Protein AF-A0A948ZL09-F1 (afdb_monomer_lite)

Foldseek 3Di:
DDPPPPFQKDWDADPVGKIKIWHAADDDPPDGDHTDIDIDHPPPPCSVVRVVVVVVPPPPPDDD

Secondary structure (DSSP, 8-state):
--------EEEEE-TTSPEEEEEPPP-BTTBPPPPEEEEE-TTSTTHHHHHHHHHHHS------

Radius of gyration: 14.74 Å; chains: 1; bounding box: 39×36×33 Å

Sequence (64 aa):
MNATELRSWDVERRRDGVVLVRVHSSSRQGGRLPDAVFSFRRGDPQYDYWEGQLLQRKPARQSH

pLDDT: mean 80.22, std 18.53, range [36.75, 96.81]

Structure (mmCIF, N/CA/C/O backbone):
data_AF-A0A948ZL09-F1
#
_entry.id   AF-A0A948ZL09-F1
#
loop_
_atom_site.group_PDB
_atom_site.id
_atom_site.type_symbol
_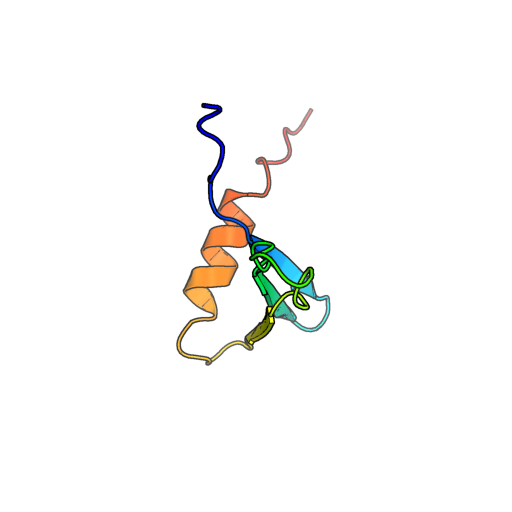atom_site.label_atom_id
_atom_site.label_alt_id
_atom_site.label_comp_id
_atom_site.label_asym_id
_atom_site.label_entity_id
_atom_site.label_seq_id
_atom_site.pdbx_PDB_ins_code
_atom_site.Cartn_x
_atom_site.Cartn_y
_atom_site.Cartn_z
_atom_site.occupancy
_atom_site.B_iso_or_equiv
_atom_site.auth_seq_id
_atom_site.auth_comp_id
_atom_site.auth_asym_id
_atom_site.auth_atom_id
_atom_site.pdbx_PDB_model_num
ATOM 1 N N . MET A 1 1 ? 24.334 15.859 -1.607 1.00 36.75 1 MET A N 1
ATOM 2 C CA . MET A 1 1 ? 23.573 14.591 -1.587 1.00 36.75 1 MET A CA 1
ATOM 3 C C . MET A 1 1 ? 22.306 14.866 -0.793 1.00 36.75 1 MET A C 1
ATOM 5 O O . MET A 1 1 ? 22.384 14.970 0.422 1.00 36.75 1 MET A O 1
ATOM 9 N N . ASN A 1 2 ? 21.190 15.151 -1.469 1.00 38.06 2 ASN A N 1
ATOM 10 C CA . ASN A 1 2 ? 19.952 15.550 -0.793 1.00 38.06 2 ASN A CA 1
ATOM 11 C C . ASN A 1 2 ? 19.226 14.301 -0.293 1.00 38.06 2 ASN A C 1
ATOM 13 O O . ASN A 1 2 ? 18.811 13.459 -1.085 1.00 38.06 2 ASN A O 1
ATOM 17 N N . ALA A 1 3 ? 19.116 14.189 1.029 1.00 43.19 3 ALA A N 1
ATOM 18 C CA . ALA A 1 3 ? 18.455 13.111 1.750 1.00 43.19 3 ALA A CA 1
ATOM 19 C C . ALA A 1 3 ? 16.925 13.196 1.601 1.00 43.19 3 ALA A C 1
ATOM 21 O O . ALA A 1 3 ? 16.203 13.533 2.537 1.00 43.19 3 ALA A O 1
ATOM 22 N N . THR A 1 4 ? 16.424 12.930 0.396 1.00 45.69 4 THR A N 1
ATOM 23 C CA . THR A 1 4 ? 14.983 12.874 0.106 1.00 45.69 4 THR A CA 1
ATOM 24 C C . THR A 1 4 ? 14.625 11.690 -0.793 1.00 45.69 4 THR A C 1
ATOM 26 O O . THR A 1 4 ? 13.649 11.739 -1.528 1.00 45.69 4 THR A O 1
ATOM 29 N N . GLU A 1 5 ? 15.330 10.561 -0.665 1.00 49.19 5 GLU A N 1
ATOM 30 C CA . GLU A 1 5 ? 14.805 9.241 -1.074 1.00 49.19 5 GLU A CA 1
ATOM 31 C C . GLU A 1 5 ? 13.739 8.730 -0.075 1.00 49.19 5 GLU A C 1
ATOM 33 O O . GLU A 1 5 ? 13.621 7.544 0.236 1.00 49.19 5 GLU A O 1
ATOM 38 N N . LEU A 1 6 ? 12.948 9.654 0.473 1.00 55.38 6 LEU A N 1
ATOM 39 C CA . LEU A 1 6 ? 11.833 9.390 1.366 1.00 55.38 6 LEU A CA 1
ATOM 40 C C . LEU A 1 6 ? 10.703 8.788 0.531 1.00 55.38 6 LEU A C 1
ATOM 42 O O . LEU A 1 6 ? 9.879 9.516 -0.001 1.00 55.38 6 LEU A O 1
ATOM 46 N N . ARG A 1 7 ? 10.693 7.452 0.429 1.00 61.81 7 ARG A N 1
ATOM 47 C CA . ARG A 1 7 ? 9.564 6.620 -0.025 1.00 61.81 7 ARG A CA 1
ATOM 48 C C . ARG A 1 7 ? 8.912 7.126 -1.316 1.00 61.81 7 ARG A C 1
ATOM 50 O O . ARG A 1 7 ? 7.953 7.888 -1.283 1.00 61.81 7 ARG A O 1
ATOM 57 N N . SER A 1 8 ? 9.379 6.639 -2.459 1.00 80.25 8 SER A N 1
ATOM 58 C CA . SER A 1 8 ? 8.858 7.031 -3.769 1.00 80.25 8 SER A CA 1
ATOM 59 C C . SER A 1 8 ? 7.503 6.372 -4.085 1.00 80.25 8 SER A C 1
ATOM 61 O O . SER A 1 8 ? 7.372 5.664 -5.080 1.00 80.25 8 SER A O 1
ATOM 63 N N . TRP A 1 9 ? 6.491 6.561 -3.234 1.00 89.25 9 TRP A N 1
ATOM 64 C CA . TRP A 1 9 ? 5.134 6.084 -3.490 1.00 89.25 9 TRP A CA 1
ATOM 65 C C . TRP A 1 9 ? 4.035 7.067 -3.071 1.00 89.25 9 TRP A C 1
ATOM 67 O O . TRP A 1 9 ? 4.099 7.732 -2.029 1.00 89.25 9 TRP A O 1
ATOM 77 N N . ASP A 1 10 ? 2.968 7.067 -3.861 1.00 91.56 10 ASP A N 1
ATOM 78 C CA . ASP A 1 10 ? 1.704 7.743 -3.599 1.00 91.56 10 ASP A CA 1
ATOM 79 C C . ASP A 1 10 ? 0.626 6.722 -3.238 1.00 91.56 10 ASP A C 1
ATOM 81 O O . ASP A 1 10 ? 0.607 5.602 -3.751 1.00 91.56 10 ASP A O 1
ATOM 85 N N . VAL A 1 11 ? -0.294 7.114 -2.357 1.00 93.38 11 VAL A N 1
ATOM 86 C CA . VAL A 1 11 ? -1.464 6.305 -2.000 1.00 93.38 11 VAL A CA 1
ATOM 87 C C . VAL A 1 11 ? -2.724 7.159 -2.059 1.00 93.38 11 VAL A C 1
ATOM 89 O O . VAL A 1 11 ? -2.737 8.286 -1.566 1.00 93.38 11 VAL A O 1
ATOM 92 N N . GLU A 1 12 ? 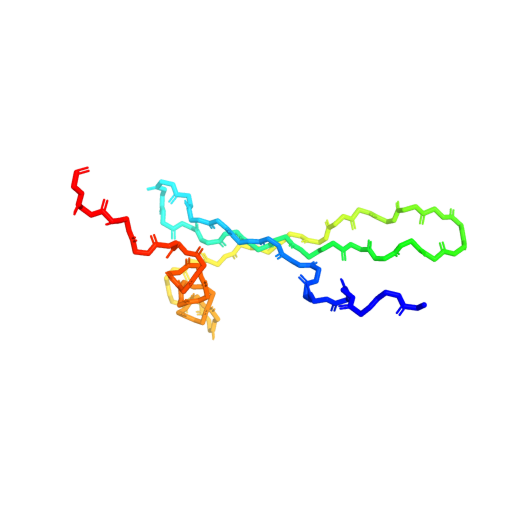-3.799 6.619 -2.627 1.00 94.25 12 GLU A N 1
ATOM 93 C CA . GLU A 1 12 ? -5.130 7.228 -2.604 1.00 94.25 12 GLU A CA 1
ATOM 94 C C . GLU A 1 12 ? -6.209 6.185 -2.302 1.00 94.25 12 GLU A C 1
ATOM 96 O O . GLU A 1 12 ? -6.059 5.000 -2.600 1.00 94.25 12 GLU A O 1
ATOM 101 N N . ARG A 1 13 ? -7.334 6.636 -1.737 1.00 94.25 13 ARG A N 1
ATOM 102 C CA . ARG A 1 13 ? -8.550 5.826 -1.615 1.00 94.25 13 ARG A CA 1
ATOM 103 C C . ARG A 1 13 ? -9.601 6.357 -2.574 1.00 94.25 13 ARG A C 1
ATOM 105 O O . ARG A 1 13 ? -9.976 7.528 -2.506 1.00 94.25 13 ARG A O 1
ATOM 112 N N . ARG A 1 14 ? -10.094 5.474 -3.432 1.00 93.44 14 ARG A N 1
ATOM 113 C CA . ARG A 1 14 ? -11.151 5.745 -4.404 1.00 93.44 14 ARG A CA 1
ATOM 114 C C . ARG A 1 14 ? -12.529 5.703 -3.736 1.00 93.44 14 ARG A C 1
ATOM 116 O O . ARG A 1 14 ? -12.694 5.177 -2.634 1.00 93.44 14 ARG A O 1
ATOM 123 N N . ARG A 1 15 ? -13.536 6.284 -4.400 1.00 91.00 15 ARG A N 1
ATOM 124 C CA . ARG A 1 15 ? -14.915 6.385 -3.873 1.00 91.00 15 ARG A CA 1
ATOM 125 C C . ARG A 1 15 ? -15.5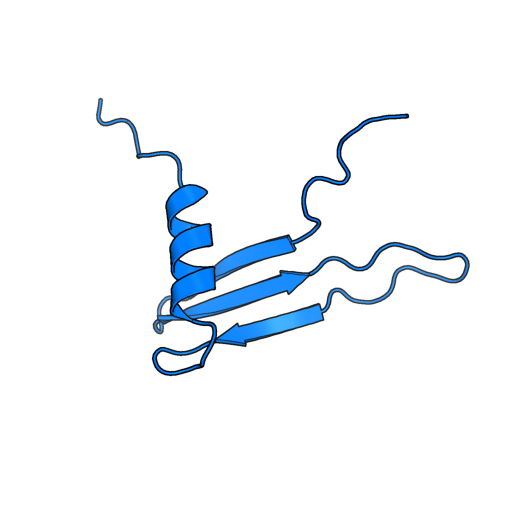86 5.024 -3.662 1.00 91.00 15 ARG A C 1
ATOM 127 O O . ARG A 1 15 ? -16.442 4.909 -2.797 1.00 91.00 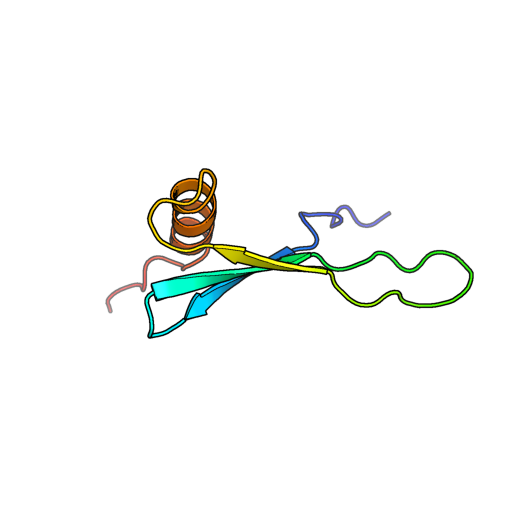15 ARG A O 1
ATOM 134 N N . ASP A 1 16 ? -15.182 4.016 -4.424 1.00 91.25 16 ASP A N 1
ATOM 135 C CA . ASP A 1 16 ? -15.632 2.622 -4.328 1.00 91.25 16 ASP A CA 1
ATOM 136 C C . ASP A 1 16 ? -14.927 1.831 -3.210 1.00 91.25 16 ASP A C 1
ATOM 138 O O . ASP A 1 16 ? -15.208 0.653 -3.007 1.00 91.25 16 ASP A O 1
ATOM 142 N N . GLY A 1 17 ? -14.023 2.468 -2.459 1.00 92.31 17 GLY A N 1
ATOM 143 C CA . GLY A 1 17 ? -13.316 1.848 -1.343 1.00 92.31 17 GLY A CA 1
ATOM 144 C C . GLY A 1 17 ? -12.032 1.116 -1.728 1.00 92.31 17 GLY A C 1
ATOM 145 O O . GLY A 1 17 ? -11.400 0.553 -0.842 1.00 92.31 17 GLY A O 1
ATOM 146 N N . VAL A 1 18 ? -11.612 1.150 -2.996 1.00 96.62 18 VAL A N 1
ATOM 147 C CA . VAL A 1 18 ? -10.311 0.609 -3.422 1.00 96.62 18 VAL A CA 1
ATOM 148 C C . VAL A 1 18 ? -9.183 1.543 -2.982 1.00 96.62 18 VAL A C 1
ATOM 150 O O . VAL A 1 18 ? -9.263 2.761 -3.168 1.00 96.62 18 VAL A O 1
ATOM 153 N N . VAL A 1 19 ? -8.109 0.973 -2.438 1.00 96.25 19 VAL A N 1
ATOM 154 C CA . VAL A 1 19 ? -6.859 1.690 -2.163 1.00 96.25 19 VAL A CA 1
ATOM 155 C C . VAL A 1 19 ? -5.901 1.474 -3.330 1.00 96.25 19 VAL A C 1
ATOM 157 O O . VAL A 1 19 ? -5.554 0.337 -3.648 1.00 96.25 19 VAL A O 1
ATOM 160 N N . LEU A 1 20 ? -5.487 2.564 -3.978 1.00 96.38 20 LEU A N 1
ATOM 161 C CA . LEU A 1 20 ? -4.481 2.554 -5.038 1.00 96.38 20 LEU A CA 1
ATOM 162 C C . LEU A 1 20 ? -3.136 2.990 -4.475 1.00 96.38 20 LEU A C 1
ATOM 164 O O . LEU A 1 20 ? -3.039 4.037 -3.837 1.00 96.38 20 LEU A O 1
ATOM 168 N N . VAL A 1 21 ? -2.102 2.207 -4.762 1.00 95.06 21 VAL A N 1
ATOM 169 C CA . VAL A 1 21 ? -0.714 2.506 -4.403 1.00 95.06 21 VAL A CA 1
ATOM 170 C C . VAL A 1 21 ? 0.092 2.615 -5.686 1.00 95.06 21 VAL A C 1
ATOM 172 O O . VAL A 1 21 ? 0.172 1.652 -6.449 1.00 95.06 21 VAL A O 1
ATOM 175 N N . ARG A 1 22 ? 0.686 3.783 -5.929 1.00 94.12 22 ARG A N 1
ATOM 176 C CA . ARG A 1 22 ? 1.601 4.024 -7.046 1.00 94.12 22 ARG A CA 1
ATOM 177 C C . ARG A 1 22 ? 3.022 4.061 -6.515 1.00 94.12 22 ARG A C 1
ATOM 179 O O . ARG A 1 22 ? 3.344 4.926 -5.713 1.00 94.12 22 ARG A O 1
ATOM 186 N N . VAL A 1 23 ? 3.868 3.158 -6.986 1.00 91.44 23 VAL A N 1
ATOM 187 C CA . VAL A 1 23 ? 5.297 3.123 -6.673 1.00 91.44 23 VAL A CA 1
ATOM 188 C C . VAL A 1 23 ? 6.051 3.717 -7.852 1.00 91.44 23 VAL A C 1
ATOM 190 O O . VAL A 1 23 ? 6.016 3.169 -8.956 1.00 91.44 23 VAL A O 1
ATOM 193 N N . HIS A 1 24 ? 6.718 4.846 -7.631 1.00 88.94 24 HIS A N 1
ATOM 194 C CA . HIS A 1 24 ? 7.508 5.491 -8.665 1.00 88.94 24 HIS A CA 1
ATOM 195 C C . HIS A 1 24 ? 8.729 4.655 -8.994 1.00 88.94 24 HIS A C 1
ATOM 197 O O . HIS A 1 24 ? 9.469 4.231 -8.101 1.00 88.94 24 HIS A O 1
ATOM 203 N N . SER A 1 25 ? 8.950 4.449 -10.286 1.00 83.69 25 SER A N 1
ATOM 204 C CA . SER A 1 25 ? 10.179 3.825 -10.740 1.00 83.69 25 SER A CA 1
ATOM 205 C C . SER A 1 25 ? 11.325 4.842 -10.704 1.00 83.69 25 SER A C 1
ATOM 207 O O . SER A 1 25 ? 11.167 6.016 -11.059 1.00 83.69 25 SER A O 1
ATOM 209 N N . SER A 1 26 ? 12.505 4.393 -10.285 1.00 74.81 26 SER A N 1
ATOM 210 C CA . SER A 1 26 ? 13.722 5.191 -10.420 1.00 74.81 26 SER A CA 1
ATOM 211 C C . SER A 1 26 ? 14.232 5.098 -11.856 1.00 74.81 26 SER A C 1
ATOM 213 O O . SER A 1 26 ? 14.307 4.011 -12.432 1.00 74.81 26 SER A O 1
ATOM 215 N N . SER A 1 27 ? 14.634 6.227 -12.442 1.00 67.31 27 SER A N 1
ATOM 216 C CA . SER A 1 27 ? 15.307 6.225 -13.741 1.00 67.31 27 SER A CA 1
ATOM 217 C C . SER A 1 27 ? 16.677 5.555 -13.608 1.00 67.31 27 SER A C 1
ATOM 219 O O . SER A 1 27 ? 17.570 6.097 -12.954 1.00 67.31 27 SER A O 1
ATOM 221 N N . ARG A 1 28 ? 16.869 4.394 -14.238 1.00 60.56 28 ARG A N 1
ATOM 222 C CA . ARG A 1 28 ? 18.200 3.812 -14.476 1.00 60.56 28 ARG A CA 1
ATOM 223 C C . ARG A 1 28 ? 18.579 4.049 -15.936 1.00 60.56 28 ARG A C 1
ATOM 225 O O . ARG A 1 28 ? 17.695 4.119 -16.787 1.00 60.56 28 ARG A O 1
ATOM 232 N N . GLN A 1 29 ? 19.874 4.249 -16.198 1.00 58.44 29 GLN A N 1
ATOM 233 C CA . GLN A 1 29 ? 20.419 4.598 -17.517 1.00 58.44 29 GLN A CA 1
ATOM 234 C C . GLN A 1 29 ? 19.762 3.766 -18.633 1.00 58.44 29 GLN A C 1
ATOM 236 O O . GLN A 1 29 ? 19.960 2.557 -18.692 1.00 58.44 29 GLN A O 1
ATOM 241 N N . GLY A 1 30 ? 18.939 4.412 -19.467 1.00 64.88 30 GLY A N 1
ATOM 242 C CA . GLY A 1 30 ? 18.168 3.757 -20.533 1.00 64.88 30 GLY A CA 1
ATOM 243 C C . GLY A 1 30 ? 16.714 4.227 -20.673 1.00 64.88 30 GLY A C 1
ATOM 244 O O . GLY A 1 30 ? 16.139 4.064 -21.742 1.00 64.88 30 GLY A O 1
ATOM 245 N N . GLY A 1 31 ? 16.128 4.860 -19.649 1.00 67.50 31 GLY A N 1
ATOM 246 C CA . GLY A 1 31 ? 14.790 5.470 -19.726 1.00 67.50 31 GLY A CA 1
ATOM 247 C C . GLY A 1 31 ? 14.031 5.429 -18.397 1.00 67.50 31 GLY A C 1
ATOM 248 O O . GLY A 1 31 ? 14.364 4.649 -17.504 1.00 67.50 31 GLY A O 1
ATOM 249 N N . ARG A 1 32 ? 13.008 6.280 -18.236 1.00 73.12 32 ARG A N 1
ATOM 250 C CA . ARG A 1 32 ? 12.096 6.196 -17.084 1.00 73.12 32 ARG A CA 1
ATOM 251 C C . ARG A 1 32 ? 11.126 5.038 -17.318 1.00 73.12 32 ARG A C 1
ATOM 253 O O . ARG A 1 32 ? 10.379 5.057 -18.293 1.00 73.12 32 ARG A O 1
ATOM 260 N N . LEU A 1 33 ? 11.145 4.045 -16.434 1.00 82.31 33 LEU A N 1
ATOM 261 C CA . LEU A 1 33 ? 10.160 2.964 -16.452 1.00 82.31 33 LEU A CA 1
ATOM 262 C C . LEU A 1 33 ? 8.787 3.505 -16.013 1.00 82.31 33 LEU A C 1
ATOM 264 O O . LEU A 1 33 ? 8.717 4.509 -15.298 1.00 82.31 33 LEU A O 1
ATOM 268 N N . PRO A 1 34 ? 7.675 2.877 -16.412 1.00 84.88 34 PRO A N 1
ATOM 269 C CA . PRO A 1 34 ? 6.384 3.240 -15.851 1.00 84.88 34 PRO A CA 1
ATOM 270 C C . PRO A 1 34 ? 6.369 2.990 -14.338 1.00 84.88 34 PRO A C 1
ATOM 272 O O . PRO A 1 34 ? 7.025 2.077 -13.832 1.00 84.88 34 PRO A O 1
ATOM 275 N N . ASP A 1 35 ? 5.609 3.810 -13.621 1.00 90.44 35 ASP A N 1
ATOM 276 C CA . ASP A 1 35 ? 5.334 3.581 -12.207 1.00 90.44 35 ASP A CA 1
ATOM 277 C C . ASP A 1 35 ? 4.483 2.306 -12.057 1.00 90.44 35 ASP A C 1
ATOM 279 O O . ASP A 1 35 ? 3.573 2.055 -12.854 1.00 90.44 35 ASP A O 1
ATOM 283 N N . ALA A 1 36 ? 4.753 1.506 -11.026 1.00 90.94 36 ALA A N 1
ATOM 284 C CA . ALA A 1 36 ? 3.947 0.327 -10.723 1.00 90.94 36 ALA A CA 1
ATOM 285 C C . ALA A 1 36 ? 2.696 0.739 -9.938 1.00 90.94 36 ALA A C 1
ATOM 287 O O . ALA A 1 36 ? 2.787 1.531 -8.999 1.00 90.94 36 ALA A O 1
ATOM 2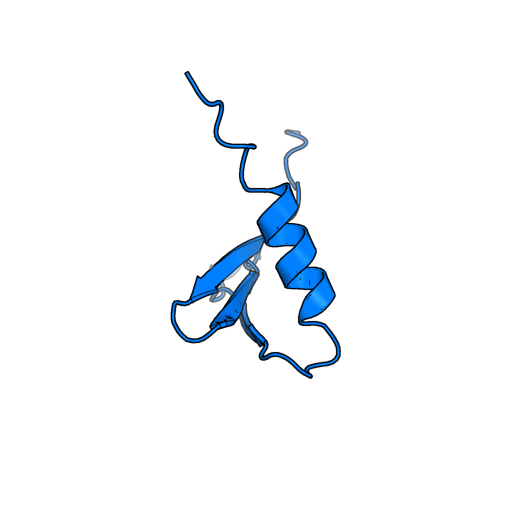88 N N . VAL A 1 37 ? 1.529 0.201 -10.302 1.00 94.12 37 VAL A N 1
ATOM 289 C CA . VAL A 1 37 ? 0.256 0.506 -9.634 1.00 94.12 37 VAL A CA 1
ATOM 290 C C . VAL A 1 37 ? -0.362 -0.772 -9.083 1.00 94.12 37 VAL A C 1
ATOM 292 O O . VAL A 1 37 ? -0.562 -1.734 -9.819 1.00 94.12 37 VAL A O 1
ATOM 295 N N . PHE A 1 38 ? -0.701 -0.753 -7.797 1.00 95.00 38 PHE A N 1
ATOM 296 C CA . PHE A 1 38 ? -1.383 -1.840 -7.099 1.00 95.00 38 PHE A CA 1
ATOM 297 C C . PHE A 1 38 ? -2.746 -1.365 -6.598 1.00 95.00 38 PHE A C 1
ATOM 299 O O . PHE A 1 38 ? -2.889 -0.218 -6.170 1.00 95.00 38 PHE A O 1
ATOM 306 N N . SER A 1 39 ? -3.743 -2.248 -6.640 1.00 95.94 39 SER A N 1
ATOM 307 C CA . SER A 1 39 ? -5.091 -1.987 -6.138 1.00 95.94 39 SER A CA 1
ATOM 308 C C . SER A 1 39 ? -5.444 -2.998 -5.060 1.00 95.94 39 SER A C 1
ATOM 310 O O . SER A 1 39 ? -5.409 -4.197 -5.327 1.00 95.94 39 SER A O 1
ATOM 312 N N . PHE A 1 40 ? -5.830 -2.511 -3.887 1.00 96.50 40 PHE A N 1
ATOM 313 C CA . PHE A 1 40 ? -6.242 -3.337 -2.758 1.00 96.50 40 PHE A CA 1
ATOM 314 C C . PHE A 1 40 ? -7.700 -3.061 -2.404 1.00 96.50 40 PHE A C 1
ATOM 316 O O . PHE A 1 40 ? -8.138 -1.908 -2.337 1.00 96.50 40 PHE A O 1
ATOM 323 N N . ARG A 1 41 ? -8.451 -4.127 -2.149 1.00 95.94 41 ARG A N 1
ATOM 324 C CA . ARG A 1 41 ? -9.817 -4.114 -1.629 1.00 95.94 41 ARG A CA 1
ATOM 325 C C . ARG A 1 41 ? -9.828 -4.619 -0.198 1.00 95.94 41 ARG A C 1
ATOM 327 O O . ARG A 1 41 ? -8.930 -5.328 0.245 1.00 95.94 41 ARG A O 1
ATOM 334 N N . ARG A 1 42 ? -10.891 -4.279 0.526 1.00 94.25 42 ARG A N 1
ATOM 335 C CA . ARG A 1 42 ? -11.108 -4.805 1.871 1.00 94.25 42 ARG A CA 1
ATOM 336 C C . ARG A 1 42 ? -11.119 -6.338 1.829 1.00 94.25 42 ARG A C 1
ATOM 338 O O . ARG A 1 42 ? -11.904 -6.918 1.084 1.00 94.25 42 ARG A O 1
ATOM 345 N N . GLY A 1 43 ? -10.256 -6.956 2.632 1.00 95.50 43 GLY A N 1
ATOM 346 C CA . GLY A 1 43 ? -10.017 -8.402 2.638 1.00 95.50 43 GLY A CA 1
ATOM 347 C C . GLY A 1 43 ? -8.686 -8.819 2.006 1.00 95.50 43 GLY A C 1
ATOM 348 O O . GLY A 1 43 ? -8.220 -9.917 2.295 1.00 95.50 43 GLY A O 1
ATOM 349 N N . ASP A 1 44 ? -8.036 -7.955 1.214 1.00 96.81 44 ASP A N 1
ATOM 350 C CA . ASP A 1 44 ? -6.682 -8.233 0.732 1.00 96.81 44 ASP A CA 1
ATOM 351 C C . ASP A 1 44 ? -5.670 -8.179 1.891 1.00 96.81 44 ASP A C 1
ATOM 353 O O . ASP A 1 44 ? -5.750 -7.257 2.712 1.00 96.81 44 ASP A O 1
ATOM 357 N N . PRO A 1 45 ? -4.653 -9.067 1.924 1.00 93.69 45 PRO A N 1
ATOM 358 C CA . PRO A 1 45 ? -3.662 -9.155 3.008 1.00 93.69 45 PRO A CA 1
ATOM 359 C C . PRO A 1 45 ? -2.845 -7.884 3.316 1.00 93.69 45 PRO A C 1
ATOM 361 O O . PRO A 1 45 ? -2.036 -7.887 4.238 1.00 93.69 45 PRO A O 1
ATOM 364 N N . GLN A 1 46 ? -3.012 -6.801 2.552 1.00 95.19 46 GLN A N 1
ATOM 365 C CA . GLN A 1 46 ? -2.288 -5.537 2.730 1.00 95.19 46 GLN A CA 1
ATOM 366 C C . GLN A 1 46 ? -3.190 -4.297 2.718 1.00 95.19 46 GLN A C 1
ATOM 368 O O . GLN A 1 46 ? -2.684 -3.179 2.821 1.00 95.19 46 GLN A O 1
ATOM 373 N N . TYR A 1 47 ? -4.511 -4.466 2.607 1.00 96.56 47 TYR A N 1
ATOM 374 C CA . TYR A 1 47 ? -5.439 -3.338 2.537 1.00 96.56 47 TYR A CA 1
ATOM 375 C C . TYR A 1 47 ? -5.318 -2.420 3.762 1.00 96.56 47 TYR A C 1
ATOM 377 O O . TYR A 1 47 ? -5.089 -1.219 3.612 1.00 96.56 47 TYR A O 1
ATOM 385 N N . ASP A 1 48 ? -5.397 -2.991 4.969 1.00 95.88 48 ASP A N 1
ATOM 386 C CA . ASP A 1 48 ? -5.421 -2.218 6.219 1.00 95.88 48 ASP A CA 1
ATOM 387 C C . ASP A 1 48 ? -4.114 -1.449 6.451 1.00 95.88 48 ASP A C 1
ATOM 389 O O . ASP A 1 48 ? -4.114 -0.328 6.964 1.00 95.88 48 ASP A O 1
ATOM 393 N N . TYR A 1 49 ? -2.986 -2.014 6.009 1.00 94.94 49 TYR 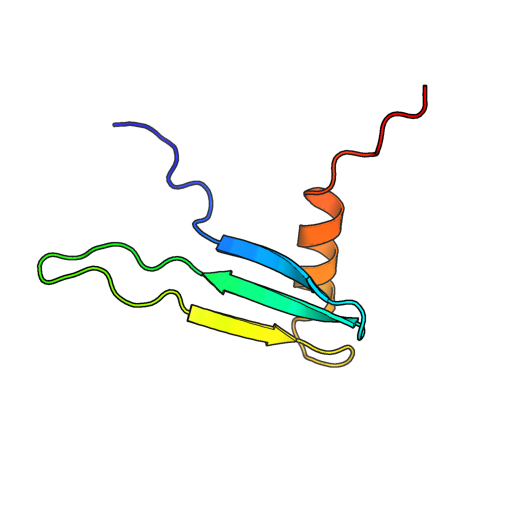A N 1
ATOM 394 C CA . TYR A 1 49 ? -1.693 -1.340 6.068 1.00 94.94 49 TYR A CA 1
ATOM 395 C C . TYR A 1 49 ? -1.699 -0.047 5.241 1.00 94.94 49 TYR A C 1
ATOM 397 O O . TYR A 1 49 ? -1.342 1.023 5.745 1.00 94.94 49 TYR A O 1
ATOM 405 N N . TRP A 1 50 ? -2.125 -0.129 3.978 1.00 94.75 50 TRP A N 1
ATOM 406 C CA . TRP A 1 50 ? -2.129 1.020 3.073 1.00 94.75 50 TRP A CA 1
ATOM 407 C C . TRP A 1 50 ? -3.208 2.043 3.429 1.00 94.75 50 TRP A C 1
ATOM 409 O O . TRP A 1 50 ? -2.968 3.248 3.312 1.00 94.75 50 TRP A O 1
ATOM 419 N N . GLU A 1 51 ? -4.361 1.595 3.931 1.00 94.38 51 GLU A N 1
ATOM 420 C CA . GLU A 1 51 ? -5.377 2.486 4.495 1.00 94.38 51 GLU A CA 1
ATOM 421 C C . GLU A 1 51 ? -4.814 3.275 5.689 1.00 94.38 51 GLU A C 1
ATOM 423 O O . GLU A 1 51 ? -4.951 4.500 5.738 1.00 94.38 51 GLU A O 1
ATOM 428 N N . GLY A 1 52 ? -4.092 2.612 6.598 1.00 93.25 52 GLY A N 1
ATOM 429 C CA . GLY A 1 52 ? -3.411 3.265 7.716 1.00 93.25 52 GLY A CA 1
ATOM 430 C C . GLY A 1 52 ? -2.375 4.302 7.267 1.00 93.25 52 GLY A C 1
ATOM 431 O O . GLY A 1 52 ? -2.347 5.415 7.794 1.00 93.25 52 GLY A O 1
ATOM 432 N N . GLN A 1 53 ? -1.565 3.985 6.252 1.00 91.94 53 GLN A N 1
ATOM 433 C CA . GLN A 1 53 ? -0.611 4.936 5.668 1.00 91.94 53 GLN A CA 1
ATOM 434 C C . GLN A 1 53 ? -1.308 6.176 5.084 1.00 91.94 53 GLN A C 1
ATOM 436 O O . GLN A 1 53 ? -0.840 7.299 5.279 1.00 91.94 53 GLN A O 1
ATOM 441 N N . LEU A 1 54 ? -2.435 6.000 4.388 1.00 89.75 54 LEU A N 1
ATOM 442 C CA . LEU A 1 54 ? -3.208 7.114 3.834 1.00 89.75 54 LEU A CA 1
ATOM 443 C C . LEU A 1 54 ? -3.763 8.026 4.938 1.00 89.75 54 LEU A C 1
ATOM 445 O O . LEU A 1 54 ? -3.731 9.249 4.799 1.00 89.75 54 LEU A O 1
ATOM 449 N N . LEU A 1 55 ? -4.272 7.445 6.026 1.00 89.56 55 LEU A N 1
ATOM 450 C CA . LEU A 1 55 ? -4.819 8.200 7.156 1.00 89.56 55 LEU A CA 1
ATOM 451 C C . LEU A 1 55 ? -3.743 9.019 7.875 1.00 89.56 55 LEU A C 1
ATOM 453 O O . LEU A 1 55 ? -4.001 10.163 8.230 1.00 89.56 55 LEU A O 1
ATOM 457 N N . GLN A 1 56 ? -2.532 8.478 8.019 1.00 87.06 56 GLN A N 1
ATOM 458 C CA . GLN A 1 56 ? -1.396 9.190 8.616 1.00 87.06 56 GLN A CA 1
ATOM 459 C C . GLN A 1 56 ? -0.881 10.345 7.740 1.00 87.06 56 GLN A C 1
ATOM 461 O O . GLN A 1 56 ? -0.319 11.306 8.260 1.00 87.06 56 GLN A O 1
ATOM 466 N N . ARG A 1 57 ? -1.062 10.266 6.412 1.00 78.50 57 ARG A N 1
ATOM 467 C CA . ARG A 1 57 ? -0.640 11.309 5.456 1.00 78.50 57 ARG A CA 1
ATOM 468 C C . ARG A 1 57 ? -1.656 12.436 5.297 1.00 78.50 57 ARG A C 1
ATOM 470 O O . ARG A 1 57 ? -1.288 13.511 4.830 1.00 78.50 57 ARG A O 1
ATOM 477 N N . LYS A 1 58 ? -2.924 12.221 5.659 1.00 69.56 58 LYS A N 1
ATOM 478 C CA . LYS A 1 58 ? -3.892 13.317 5.730 1.00 69.56 58 LYS A CA 1
ATOM 479 C C . LYS A 1 58 ? -3.545 14.147 6.967 1.00 69.56 58 LYS A C 1
ATOM 481 O O . LYS A 1 58 ? -3.657 13.611 8.068 1.00 69.56 58 LYS A O 1
ATOM 486 N N . PRO A 1 59 ? -3.144 15.427 6.836 1.00 55.91 59 PRO A N 1
ATOM 487 C CA . PRO A 1 59 ? -3.074 16.277 8.012 1.00 55.91 59 PRO A CA 1
ATOM 488 C C . PRO A 1 59 ? -4.456 16.243 8.662 1.00 55.91 59 PRO A C 1
ATOM 490 O O . PRO A 1 59 ? -5.469 16.341 7.958 1.00 55.91 59 PRO A O 1
ATOM 493 N N . ALA A 1 60 ? -4.502 16.045 9.983 1.00 54.88 60 ALA A N 1
ATOM 494 C CA . ALA A 1 60 ? -5.714 16.279 10.748 1.00 54.88 60 ALA A CA 1
ATOM 495 C C . ALA A 1 60 ? -6.208 17.657 10.315 1.00 54.88 60 ALA A C 1
ATOM 497 O O . ALA A 1 60 ? -5.506 18.649 10.507 1.00 54.88 60 ALA A O 1
ATOM 498 N N . ARG A 1 61 ? -7.330 17.696 9.594 1.00 54.50 61 ARG A N 1
ATOM 499 C CA . ARG A 1 61 ? -7.909 18.935 9.092 1.00 54.50 61 ARG A CA 1
ATOM 500 C C . ARG A 1 61 ? -8.101 19.808 10.329 1.00 54.50 61 ARG A C 1
ATOM 502 O O . ARG A 1 61 ? -8.944 19.477 11.156 1.00 54.50 61 ARG A O 1
ATOM 509 N N . GLN A 1 62 ? -7.248 20.819 10.509 1.00 49.00 62 GLN A N 1
ATOM 510 C CA . GLN A 1 62 ? -7.389 21.772 11.601 1.00 49.00 62 GLN A CA 1
ATOM 511 C C . GLN A 1 62 ? -8.772 22.393 11.431 1.00 49.00 62 GLN A C 1
ATOM 513 O O . GLN A 1 62 ? -9.043 23.059 10.435 1.00 49.00 62 GLN A O 1
ATOM 518 N N . SER A 1 63 ? -9.668 22.086 12.364 1.00 51.34 63 SER A N 1
ATOM 519 C CA . SER A 1 63 ? -10.869 22.874 12.579 1.00 51.34 63 SER A CA 1
ATOM 520 C C . SER A 1 63 ? -10.425 24.232 13.107 1.00 51.34 63 SER A C 1
ATOM 522 O O . SER A 1 63 ? -10.003 24.306 14.259 1.00 51.34 63 SER A O 1
ATOM 524 N N . HIS A 1 64 ? -10.501 25.272 12.278 1.00 40.72 64 HIS A N 1
ATOM 525 C CA . HIS A 1 64 ? -10.959 26.596 12.693 1.00 40.72 64 HIS A CA 1
ATOM 526 C C . HIS A 1 64 ? -11.430 27.388 11.473 1.00 40.72 64 HIS A C 1
ATOM 528 O O . HIS A 1 64 ? -10.680 27.412 10.471 1.00 40.72 64 HIS A O 1
#